Protein AF-A0A376UGF7-F1 (afdb_monomer_lite)

Organism: Escherichia coli (NCBI:txid562)

Structure (mmCIF, N/CA/C/O backbone):
data_AF-A0A376UGF7-F1
#
_entry.id   AF-A0A376UGF7-F1
#
loop_
_atom_site.group_PDB
_atom_site.id
_atom_site.type_symbol
_atom_site.label_atom_id
_atom_site.label_alt_id
_atom_site.label_comp_id
_atom_site.label_asym_id
_atom_site.label_entity_id
_atom_site.label_seq_id
_atom_site.pdbx_PDB_ins_code
_atom_site.Cartn_x
_atom_site.Cartn_y
_atom_site.Cartn_z
_atom_site.occupancy
_atom_site.B_iso_or_equiv
_atom_site.auth_seq_id
_atom_site.auth_comp_id
_atom_site.auth_asym_id
_atom_site.auth_atom_id
_atom_site.pdbx_PDB_model_num
ATOM 1 N N . MET A 1 1 ? -32.161 1.827 45.291 1.00 48.88 1 MET A N 1
ATOM 2 C CA . MET A 1 1 ? -30.944 2.395 44.660 1.00 48.88 1 MET A CA 1
ATOM 3 C C . MET A 1 1 ? -30.095 1.362 43.887 1.00 48.88 1 MET A C 1
ATOM 5 O O . MET A 1 1 ? -28.885 1.492 43.860 1.00 48.88 1 MET A O 1
ATOM 9 N N . LYS A 1 2 ? -30.684 0.335 43.239 1.00 48.22 2 LYS A N 1
ATOM 10 C CA . LYS A 1 2 ? -29.926 -0.752 42.563 1.00 48.22 2 LYS A CA 1
ATOM 11 C C . LYS A 1 2 ? -30.043 -0.778 41.025 1.00 48.22 2 LYS A C 1
ATOM 13 O O . LYS A 1 2 ? -29.386 -1.583 40.385 1.00 48.22 2 LYS A O 1
ATOM 18 N N . LYS A 1 3 ? -30.868 0.096 40.430 1.00 49.75 3 LYS A N 1
ATOM 19 C CA . LYS A 1 3 ? -31.139 0.121 38.976 1.00 49.75 3 LYS A CA 1
ATOM 20 C C . LYS A 1 3 ? -30.159 0.988 38.170 1.00 49.75 3 LYS A C 1
ATOM 22 O O . LYS A 1 3 ? -30.022 0.796 36.973 1.00 49.75 3 LYS A O 1
ATOM 27 N N . TRP A 1 4 ? -29.456 1.903 38.837 1.00 50.75 4 TRP A N 1
ATOM 28 C CA . TRP A 1 4 ? -28.549 2.868 38.203 1.00 50.75 4 TRP A CA 1
ATOM 29 C C . TRP A 1 4 ? -27.136 2.316 37.961 1.00 50.75 4 TRP A C 1
ATOM 31 O O . TRP A 1 4 ? -26.442 2.784 37.068 1.00 50.75 4 TRP A O 1
ATOM 41 N N . ALA A 1 5 ? -26.726 1.282 38.706 1.00 53.44 5 ALA A N 1
ATOM 42 C CA . ALA A 1 5 ? -25.401 0.669 38.571 1.00 53.44 5 ALA A CA 1
ATOM 43 C C . ALA A 1 5 ? -25.234 -0.131 37.265 1.00 53.44 5 ALA A C 1
ATOM 45 O O . ALA A 1 5 ? -24.122 -0.280 36.770 1.00 53.44 5 ALA A O 1
ATOM 46 N N . VAL A 1 6 ? -26.336 -0.613 36.683 1.00 55.16 6 VAL A N 1
ATOM 47 C CA . VAL A 1 6 ? -26.300 -1.437 35.464 1.00 55.16 6 VAL A CA 1
ATOM 48 C C . VAL A 1 6 ? -26.028 -0.586 34.217 1.00 55.16 6 VAL A C 1
ATOM 50 O O . VAL A 1 6 ? -25.361 -1.044 33.298 1.00 55.16 6 VAL A O 1
ATOM 53 N N . ILE A 1 7 ? -26.471 0.675 34.202 1.00 52.88 7 ILE A N 1
ATOM 54 C CA . ILE A 1 7 ? -26.326 1.560 33.033 1.00 52.88 7 ILE A CA 1
ATOM 55 C C . ILE A 1 7 ? -24.873 2.040 32.878 1.00 52.88 7 ILE A C 1
ATOM 57 O O . ILE A 1 7 ? -24.374 2.159 31.763 1.00 52.88 7 ILE A O 1
ATOM 61 N N . ILE A 1 8 ? -24.156 2.239 33.988 1.00 53.38 8 ILE A N 1
ATOM 62 C CA . ILE A 1 8 ? -22.760 2.709 33.976 1.00 53.38 8 ILE A CA 1
ATOM 63 C C . ILE A 1 8 ? -21.800 1.599 33.507 1.00 53.38 8 ILE A C 1
ATOM 65 O O . ILE A 1 8 ? -20.785 1.883 32.875 1.00 53.38 8 ILE A O 1
ATOM 69 N N . SER A 1 9 ? -22.148 0.326 33.728 1.00 51.59 9 SER A N 1
ATOM 70 C CA . SER A 1 9 ? -21.324 -0.815 33.305 1.00 51.59 9 SER A CA 1
ATOM 71 C C . SER A 1 9 ? -21.315 -1.053 31.789 1.00 51.59 9 SER A C 1
ATOM 73 O O . SER A 1 9 ? -20.405 -1.716 31.300 1.00 51.59 9 SER A O 1
ATOM 75 N N . ALA A 1 10 ? -22.297 -0.540 31.042 1.00 51.75 10 ALA A N 1
ATOM 76 C CA . ALA A 1 10 ? -22.401 -0.770 29.598 1.00 51.75 10 ALA A CA 1
ATOM 77 C C . ALA A 1 10 ? -21.601 0.239 28.749 1.00 51.75 10 ALA A C 1
ATOM 79 O O . ALA A 1 10 ? -21.314 -0.032 27.589 1.00 51.75 10 ALA A O 1
ATOM 80 N N . VAL A 1 11 ? -21.215 1.389 29.316 1.00 55.09 11 VAL A N 1
ATOM 81 C CA . VAL A 1 11 ? -20.547 2.483 28.577 1.00 55.09 11 VAL A CA 1
ATOM 82 C C . VAL A 1 11 ? -19.012 2.399 28.650 1.00 55.09 11 VAL A C 1
ATOM 84 O O . VAL A 1 11 ? -18.319 2.948 27.798 1.00 55.09 11 VAL A O 1
ATOM 87 N N . GLY A 1 12 ? -18.454 1.670 29.623 1.00 53.38 12 GLY A N 1
ATOM 88 C CA . GLY A 1 12 ? -17.003 1.617 29.865 1.00 53.38 12 GLY A CA 1
ATOM 89 C C . GLY A 1 12 ? -16.171 0.826 28.844 1.00 53.38 12 GLY A C 1
ATOM 90 O O . GLY A 1 12 ? -14.951 0.938 28.854 1.00 53.38 12 GLY A O 1
ATOM 91 N N . LEU A 1 13 ? -16.796 0.045 27.959 1.00 55.69 13 LEU A N 1
ATOM 92 C CA . LEU A 1 13 ? -16.095 -0.848 27.022 1.00 55.69 13 LEU A CA 1
ATOM 93 C C . LEU A 1 13 ? -15.919 -0.286 25.600 1.00 55.69 13 LEU A C 1
ATOM 95 O O . LEU A 1 13 ? -15.350 -0.966 24.752 1.00 55.69 13 LEU A O 1
ATOM 99 N N . ALA A 1 14 ? -16.373 0.938 25.317 1.00 56.91 14 ALA A N 1
ATOM 100 C CA . ALA A 1 14 ? -16.471 1.429 23.938 1.00 56.91 14 ALA A CA 1
ATOM 101 C C . ALA A 1 14 ? -15.224 2.156 23.377 1.00 56.91 14 ALA A C 1
ATOM 103 O O . ALA A 1 14 ? -15.230 2.505 22.202 1.00 56.91 14 ALA A O 1
ATOM 104 N N . PHE A 1 15 ? -14.159 2.395 24.157 1.00 57.22 15 PHE A N 1
ATOM 105 C CA . PHE A 1 15 ? -13.097 3.348 23.760 1.00 57.22 15 PHE A CA 1
ATOM 106 C C . PHE A 1 15 ? -11.699 2.772 23.470 1.00 57.22 15 PHE A C 1
ATOM 108 O O . PHE A 1 15 ? -10.782 3.545 23.215 1.00 57.22 15 PHE A O 1
ATOM 115 N N . ALA A 1 16 ? -11.498 1.452 23.463 1.00 59.12 16 ALA A N 1
ATOM 116 C CA . ALA A 1 16 ? -10.150 0.871 23.351 1.00 59.12 16 ALA A CA 1
ATOM 117 C C . ALA A 1 16 ? -9.827 0.217 21.995 1.00 59.12 16 ALA A C 1
ATOM 119 O O . ALA A 1 16 ? -8.985 -0.674 21.937 1.00 59.12 16 ALA A O 1
ATOM 120 N N . VAL A 1 17 ? -10.464 0.638 20.898 1.00 60.53 17 VAL A N 1
ATOM 121 C CA . VAL A 1 17 ? -10.045 0.213 19.551 1.00 60.53 17 VAL A CA 1
ATOM 122 C C . VAL A 1 17 ? -9.290 1.359 18.886 1.00 60.53 17 VAL A C 1
ATOM 124 O O . VAL A 1 17 ? -9.760 1.977 17.937 1.00 60.53 17 VAL A O 1
ATOM 127 N N . SER A 1 18 ? -8.102 1.673 19.406 1.00 58.06 18 SER A N 1
ATOM 128 C CA . SER A 1 18 ? -7.093 2.359 18.601 1.00 58.06 18 SER A CA 1
ATOM 129 C C . SER A 1 18 ? -6.637 1.363 17.537 1.00 58.06 18 SER A C 1
ATOM 131 O O . SER A 1 18 ? -5.763 0.534 17.785 1.00 58.06 18 SER A O 1
ATOM 133 N N . GLY A 1 19 ? -7.305 1.369 16.383 1.00 53.97 19 GLY A N 1
ATOM 134 C CA . GLY A 1 19 ? -6.867 0.595 15.232 1.00 53.97 19 GLY A CA 1
ATOM 135 C C . GLY A 1 19 ? -5.473 1.065 14.838 1.00 53.97 19 GLY A C 1
ATOM 136 O O . GLY A 1 19 ? -5.304 2.212 14.430 1.00 53.97 19 GLY A O 1
ATOM 137 N N . CYS A 1 20 ? -4.470 0.202 14.985 1.00 62.75 20 CYS A N 1
ATOM 138 C CA . CYS A 1 20 ? -3.149 0.433 14.416 1.00 62.75 20 CYS A CA 1
ATOM 139 C C . CYS A 1 20 ? -3.257 0.305 12.890 1.00 62.75 20 CYS A C 1
ATOM 141 O O . CYS A 1 20 ? -2.898 -0.731 12.334 1.00 62.75 20 CYS A O 1
ATOM 143 N N . SER A 1 21 ? -3.797 1.324 12.210 1.00 61.81 21 SER A N 1
ATOM 144 C CA . SER A 1 21 ? -3.585 1.445 10.768 1.00 61.81 21 SER A CA 1
ATOM 145 C C . SER A 1 21 ? -2.105 1.757 10.585 1.00 61.81 21 SER A C 1
ATOM 147 O O . SER A 1 21 ? -1.630 2.813 11.005 1.00 61.81 21 SER A O 1
ATOM 149 N N . SER A 1 22 ? -1.348 0.781 10.090 1.00 74.38 22 SER A N 1
ATOM 150 C CA . SER A 1 22 ? 0.032 1.009 9.675 1.00 74.38 22 SER A CA 1
ATOM 151 C C . SER A 1 22 ? 0.001 1.545 8.256 1.00 74.38 22 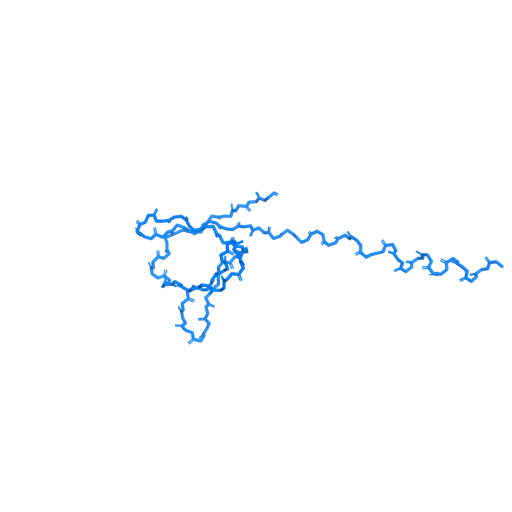SER A C 1
ATOM 153 O O . SER A 1 22 ? -0.512 0.872 7.362 1.00 74.38 22 SER A O 1
ATOM 155 N N . ASP A 1 23 ? 0.569 2.728 8.060 1.00 85.44 23 ASP A N 1
ATOM 156 C CA . ASP A 1 23 ? 0.849 3.239 6.726 1.00 85.44 23 ASP A CA 1
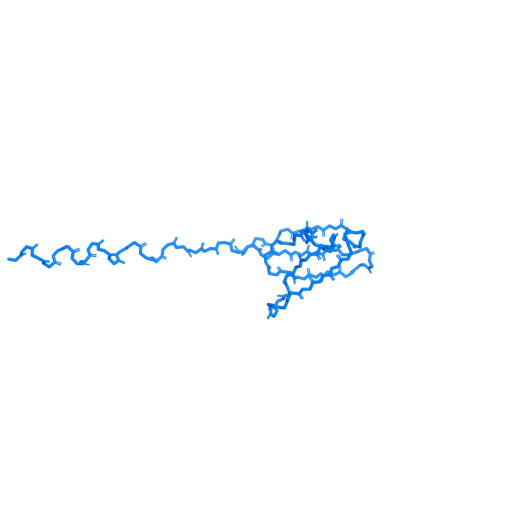ATOM 157 C C . ASP A 1 23 ? 1.934 2.363 6.074 1.00 85.44 23 ASP A C 1
ATOM 159 O O . ASP A 1 23 ? 2.774 1.755 6.750 1.00 85.44 23 ASP A O 1
ATOM 163 N N . TYR A 1 24 ? 1.932 2.274 4.748 1.00 89.75 24 TYR A N 1
ATOM 164 C CA . TYR A 1 24 ? 2.963 1.552 4.004 1.00 89.75 24 TYR A CA 1
ATOM 165 C C . TYR A 1 24 ? 3.603 2.467 2.974 1.00 89.75 24 TYR A C 1
ATOM 167 O O . TYR A 1 24 ? 2.965 3.329 2.384 1.00 89.75 24 TYR A O 1
ATOM 175 N N . VAL A 1 25 ? 4.893 2.267 2.728 1.00 91.56 25 VAL A N 1
ATOM 176 C CA . VAL A 1 25 ? 5.592 2.908 1.619 1.00 91.56 25 VAL A CA 1
ATOM 177 C C . VAL A 1 25 ? 5.871 1.866 0.556 1.00 91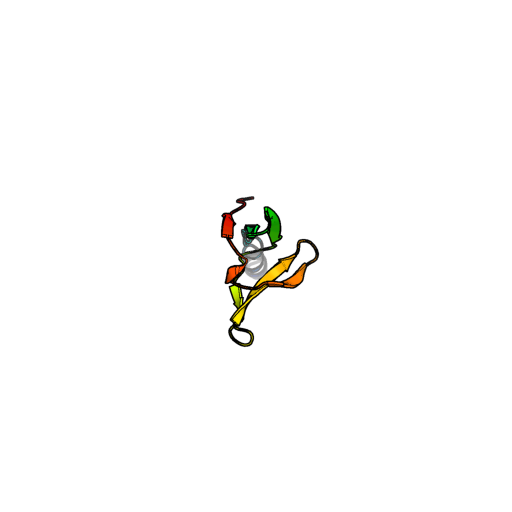.56 25 VAL A C 1
ATOM 179 O O . VAL A 1 25 ? 6.632 0.917 0.761 1.00 91.56 25 VAL A O 1
ATOM 182 N N . MET A 1 26 ? 5.254 2.066 -0.599 1.00 93.06 26 MET A N 1
ATOM 183 C CA . MET A 1 26 ? 5.468 1.278 -1.795 1.00 93.06 26 MET A CA 1
ATOM 184 C C . MET A 1 26 ? 6.566 1.912 -2.645 1.00 93.06 26 MET A C 1
ATOM 186 O O . MET A 1 26 ? 6.413 3.010 -3.173 1.00 93.06 26 MET A O 1
ATOM 190 N N . ALA A 1 27 ? 7.677 1.197 -2.794 1.00 93.62 27 ALA A N 1
ATOM 191 C CA . ALA A 1 27 ? 8.729 1.536 -3.737 1.00 93.62 27 ALA A CA 1
ATOM 192 C C . ALA A 1 27 ? 8.422 0.887 -5.086 1.00 93.62 27 ALA A C 1
ATOM 194 O O . ALA A 1 27 ? 8.317 -0.342 -5.175 1.00 93.62 27 ALA A O 1
ATOM 195 N N . THR A 1 28 ? 8.331 1.686 -6.136 1.00 93.44 28 THR A N 1
ATOM 196 C CA . THR A 1 28 ? 8.115 1.215 -7.507 1.00 93.44 28 THR A CA 1
ATOM 197 C C . THR A 1 28 ? 9.441 1.015 -8.246 1.00 93.44 28 THR A C 1
ATOM 199 O O . THR A 1 28 ? 10.500 1.509 -7.842 1.00 93.44 28 THR A O 1
ATOM 202 N N . LYS A 1 29 ? 9.417 0.259 -9.347 1.00 93.88 29 LYS A N 1
ATOM 203 C CA . LYS A 1 29 ? 10.596 -0.000 -10.190 1.00 93.88 29 LYS A CA 1
ATOM 204 C C . LYS A 1 29 ? 11.171 1.269 -10.815 1.00 93.88 29 LYS A C 1
ATOM 206 O O . LYS A 1 29 ? 12.385 1.354 -10.979 1.00 93.88 29 LYS A O 1
ATOM 211 N N . ASP A 1 30 ? 10.319 2.245 -11.109 1.00 91.31 30 ASP A N 1
ATOM 212 C CA . ASP A 1 30 ? 10.708 3.557 -11.641 1.00 91.31 30 ASP A CA 1
ATOM 213 C C . ASP A 1 30 ? 11.332 4.496 -10.585 1.00 91.31 30 ASP A C 1
ATOM 215 O O . ASP A 1 30 ? 11.761 5.597 -10.917 1.00 91.31 30 ASP A O 1
ATOM 219 N N . GLY A 1 31 ? 11.429 4.059 -9.323 1.00 91.56 31 GLY A N 1
ATOM 220 C CA . GLY A 1 31 ? 12.051 4.818 -8.239 1.00 91.56 31 GLY A CA 1
ATOM 221 C C . GLY A 1 31 ? 11.102 5.739 -7.471 1.00 91.56 31 GLY A C 1
ATOM 222 O O . GLY A 1 31 ? 11.563 6.441 -6.570 1.00 91.56 31 GLY A O 1
ATOM 223 N N . ARG A 1 32 ? 9.796 5.736 -7.770 1.00 91.75 32 ARG A N 1
ATOM 224 C CA . ARG A 1 32 ? 8.813 6.441 -6.936 1.00 91.75 32 ARG A CA 1
ATOM 225 C C . ARG A 1 32 ? 8.627 5.727 -5.596 1.00 91.75 32 ARG A C 1
ATOM 227 O O . ARG A 1 32 ? 8.732 4.508 -5.475 1.00 91.75 32 ARG A O 1
ATOM 234 N N . MET A 1 33 ? 8.341 6.530 -4.580 1.00 92.25 33 MET A N 1
ATOM 235 C CA . MET A 1 33 ? 7.991 6.080 -3.238 1.00 92.25 33 MET A CA 1
ATOM 236 C C . MET A 1 33 ? 6.588 6.598 -2.952 1.00 92.25 33 MET A C 1
ATOM 238 O O . MET A 1 33 ? 6.385 7.805 -2.836 1.00 92.25 33 MET A O 1
ATOM 242 N N . ILE A 1 34 ? 5.618 5.694 -2.911 1.00 90.88 34 ILE A N 1
ATOM 243 C CA . ILE A 1 34 ? 4.203 6.014 -2.754 1.00 90.88 34 ILE A CA 1
ATOM 244 C C . ILE A 1 34 ? 3.804 5.660 -1.328 1.00 90.88 34 ILE A C 1
ATOM 246 O O . ILE A 1 34 ? 3.943 4.511 -0.916 1.00 90.88 34 ILE A O 1
ATOM 250 N N . LEU A 1 35 ? 3.331 6.649 -0.573 1.00 91.38 35 LEU A N 1
ATOM 251 C CA . LEU A 1 35 ? 2.781 6.433 0.759 1.00 91.38 35 LEU A CA 1
ATOM 252 C C . LEU A 1 35 ? 1.314 6.012 0.624 1.00 91.38 35 LEU A C 1
ATOM 254 O O . LEU A 1 35 ? 0.520 6.723 0.005 1.00 91.38 35 LEU A O 1
ATOM 258 N N . THR A 1 36 ? 0.980 4.859 1.185 1.00 91.12 36 THR A N 1
ATOM 259 C CA . THR A 1 36 ? -0.346 4.255 1.122 1.00 91.12 36 THR A CA 1
ATOM 260 C C . THR A 1 36 ? -0.952 4.185 2.513 1.00 91.12 36 THR A C 1
ATOM 262 O O . THR A 1 36 ? -0.254 3.847 3.472 1.00 91.12 36 THR A O 1
ATOM 265 N N . ASP A 1 37 ? -2.242 4.498 2.610 1.00 89.31 37 ASP A N 1
ATOM 266 C CA . ASP A 1 37 ? -3.013 4.244 3.827 1.00 89.31 37 ASP A CA 1
ATOM 267 C C . ASP A 1 37 ? -3.368 2.754 3.868 1.00 89.31 37 ASP A C 1
ATOM 269 O O . ASP A 1 37 ? -4.029 2.219 2.970 1.00 89.31 37 ASP A O 1
ATOM 273 N N . GLY A 1 38 ? -2.845 2.064 4.877 1.00 86.75 38 GLY A N 1
ATOM 274 C CA . GLY A 1 38 ? -2.950 0.619 4.988 1.00 86.75 38 GLY A CA 1
ATOM 275 C C . GLY A 1 38 ? -2.093 -0.151 3.978 1.00 86.75 38 GLY A C 1
ATOM 276 O O . GLY A 1 38 ? -1.247 0.382 3.249 1.00 86.75 38 GLY A O 1
ATOM 277 N N . LYS A 1 39 ? -2.285 -1.470 3.990 1.00 88.38 39 LYS A N 1
ATOM 278 C CA . LYS A 1 39 ? -1.493 -2.418 3.208 1.00 88.38 39 LYS A CA 1
ATOM 279 C C . LYS A 1 39 ? -2.041 -2.517 1.776 1.00 88.38 39 LYS A C 1
ATOM 281 O O . LYS A 1 39 ? -3.227 -2.783 1.626 1.00 88.38 39 LYS A O 1
ATOM 286 N N . PRO A 1 40 ? -1.196 -2.390 0.739 1.00 91.25 40 PRO A N 1
ATOM 287 C CA . PRO A 1 40 ? -1.592 -2.697 -0.632 1.00 91.25 40 PRO A CA 1
ATOM 288 C C . PRO A 1 40 ? -1.956 -4.176 -0.800 1.00 91.25 40 PRO A C 1
ATOM 290 O O . PRO A 1 40 ? -1.236 -5.053 -0.307 1.00 91.25 40 PRO A O 1
ATOM 293 N N . GLU A 1 41 ? -3.026 -4.455 -1.535 1.00 91.50 41 GLU A N 1
ATOM 294 C CA . GLU A 1 41 ? -3.542 -5.805 -1.785 1.00 91.50 41 GLU A CA 1
ATOM 295 C C . GLU A 1 41 ? -3.661 -6.074 -3.284 1.00 91.50 41 GLU A C 1
ATOM 297 O O . GLU A 1 41 ? -3.616 -5.151 -4.090 1.00 91.50 41 GLU A O 1
ATOM 302 N N . ILE A 1 42 ? -3.746 -7.342 -3.678 1.00 92.56 42 ILE A N 1
ATOM 303 C CA . ILE A 1 42 ? -4.008 -7.696 -5.075 1.00 92.56 42 ILE A CA 1
ATOM 304 C C . ILE A 1 42 ? -5.523 -7.691 -5.253 1.00 92.56 42 ILE A C 1
ATOM 306 O O . ILE A 1 42 ? -6.230 -8.343 -4.494 1.00 92.56 42 ILE A O 1
ATOM 310 N N . ASP A 1 43 ? -5.996 -6.931 -6.228 1.00 93.12 43 ASP A N 1
ATOM 311 C CA . ASP A 1 43 ? -7.378 -6.935 -6.681 1.00 93.12 43 ASP A CA 1
ATOM 312 C C . ASP A 1 43 ? -7.610 -8.215 -7.496 1.00 93.12 43 ASP A C 1
ATOM 314 O O . ASP A 1 43 ? -6.943 -8.440 -8.507 1.00 93.12 43 ASP A O 1
ATOM 318 N N . ASP A 1 44 ? -8.508 -9.082 -7.032 1.00 92.31 44 ASP A N 1
ATOM 319 C CA . ASP A 1 44 ? -8.775 -10.376 -7.668 1.00 92.31 44 ASP A CA 1
ATOM 320 C C . ASP A 1 44 ? -9.512 -10.239 -9.015 1.00 92.31 44 ASP A C 1
ATOM 322 O O . ASP A 1 44 ? -9.420 -11.139 -9.853 1.00 92.31 44 ASP A O 1
ATOM 326 N N . ASP A 1 45 ? -10.201 -9.116 -9.254 1.00 93.31 45 ASP A N 1
ATOM 327 C CA . ASP A 1 45 ? -10.936 -8.864 -10.495 1.00 93.31 45 ASP A CA 1
ATOM 328 C C . ASP A 1 45 ? -9.999 -8.363 -11.604 1.00 93.31 45 ASP A C 1
ATOM 330 O O . ASP A 1 45 ? -10.134 -8.752 -12.769 1.00 93.31 45 ASP A O 1
ATOM 334 N N . THR A 1 46 ? -9.036 -7.499 -11.260 1.00 92.88 46 THR A N 1
ATOM 335 C CA . THR A 1 46 ? -8.100 -6.906 -12.235 1.00 92.88 46 THR A CA 1
ATOM 336 C C . THR A 1 46 ? -6.727 -7.579 -12.264 1.00 92.88 46 THR A C 1
ATOM 338 O O . THR A 1 46 ? -5.995 -7.451 -13.248 1.00 92.88 46 THR A O 1
ATOM 341 N N . GLY A 1 47 ? -6.348 -8.283 -11.197 1.00 92.12 47 GLY A N 1
ATOM 342 C CA . GLY A 1 47 ? -5.003 -8.818 -10.978 1.00 92.12 47 GLY A CA 1
ATOM 343 C C . GLY A 1 47 ? -3.946 -7.751 -10.656 1.00 92.12 47 GLY A C 1
ATOM 344 O O . GLY A 1 47 ? -2.752 -8.069 -10.602 1.00 92.12 47 GLY A O 1
ATOM 345 N N . LEU A 1 48 ? -4.347 -6.488 -10.473 1.00 95.06 48 LEU A N 1
ATOM 346 C CA . LEU A 1 48 ? -3.455 -5.371 -10.157 1.00 95.06 48 LEU A CA 1
ATOM 347 C C . LEU A 1 48 ? -3.303 -5.199 -8.645 1.00 95.06 48 LEU A C 1
ATOM 349 O O . LEU A 1 48 ? -4.108 -5.682 -7.859 1.00 95.06 48 LEU A O 1
ATOM 353 N N . VAL A 1 49 ? -2.261 -4.492 -8.215 1.00 94.38 49 VAL A N 1
ATOM 354 C CA . VAL A 1 49 ? -2.115 -4.106 -6.810 1.00 94.38 49 VAL A CA 1
ATOM 355 C C . VAL A 1 49 ? -2.963 -2.864 -6.560 1.00 94.38 49 VAL A C 1
ATOM 357 O O . VAL A 1 49 ? -2.668 -1.798 -7.100 1.00 94.38 49 VAL A O 1
ATOM 360 N N . SER A 1 50 ? -3.989 -3.003 -5.732 1.00 94.50 50 SER A N 1
ATOM 361 C CA . SER A 1 50 ? -4.840 -1.925 -5.243 1.00 94.50 50 SER A CA 1
ATOM 362 C C . SER A 1 50 ? -4.285 -1.347 -3.940 1.00 94.50 50 SER A C 1
ATOM 364 O O . SER A 1 50 ? -3.829 -2.074 -3.054 1.00 94.50 50 SER A O 1
ATOM 366 N N . TYR A 1 51 ? -4.287 -0.023 -3.824 1.00 92.94 51 TYR A N 1
ATOM 367 C CA . TYR A 1 51 ? -3.863 0.696 -2.626 1.00 92.94 51 TYR A CA 1
ATOM 368 C C . TYR A 1 51 ? -4.642 2.002 -2.467 1.00 92.94 51 TYR A C 1
ATOM 370 O O . TYR A 1 51 ? -5.102 2.577 -3.451 1.00 92.94 51 TYR A O 1
ATOM 378 N N . HIS A 1 52 ? -4.749 2.500 -1.236 1.00 92.94 52 HIS A N 1
ATOM 379 C CA . HIS A 1 52 ? -5.310 3.824 -0.975 1.00 92.94 52 HIS A CA 1
ATOM 380 C C . HIS A 1 52 ? -4.191 4.852 -0.866 1.00 92.94 52 HIS A C 1
ATOM 382 O O . HIS A 1 52 ? -3.197 4.626 -0.172 1.00 92.94 52 HIS A O 1
ATOM 388 N N . ASP A 1 53 ? -4.324 5.974 -1.570 1.00 90.69 53 ASP A N 1
ATOM 389 C CA . ASP A 1 53 ? -3.429 7.111 -1.373 1.00 90.69 53 ASP A CA 1
ATOM 390 C C . ASP A 1 53 ? -3.718 7.818 -0.032 1.00 90.69 53 ASP A C 1
ATOM 392 O O . ASP A 1 53 ? -4.675 7.512 0.676 1.00 90.69 53 ASP A O 1
ATOM 396 N N . GLN A 1 54 ? -2.899 8.807 0.320 1.00 85.69 54 GLN A N 1
ATOM 397 C CA . GLN A 1 54 ? -3.077 9.608 1.542 1.00 85.69 54 GLN A CA 1
ATOM 398 C C . GLN A 1 54 ? -4.367 10.446 1.572 1.00 85.69 54 GLN A C 1
ATOM 400 O O . GLN A 1 54 ? -4.710 11.019 2.603 1.00 85.69 54 GLN A O 1
ATOM 405 N N . GLN A 1 55 ? -5.059 10.563 0.440 1.00 87.69 55 GLN A N 1
ATOM 406 C CA . GLN A 1 55 ? -6.333 11.262 0.313 1.00 87.69 55 GLN A CA 1
ATOM 407 C C . GLN A 1 55 ? -7.519 10.284 0.415 1.00 87.69 55 GLN A C 1
ATOM 409 O O . GLN A 1 55 ? -8.666 10.724 0.369 1.00 87.69 55 GLN A O 1
ATOM 414 N N . GLY A 1 56 ? -7.258 8.979 0.563 1.00 87.81 56 GLY A N 1
ATOM 415 C CA . GLY A 1 56 ? -8.269 7.925 0.605 1.00 87.81 56 GLY A CA 1
ATOM 416 C C . GLY A 1 56 ? -8.782 7.495 -0.772 1.00 87.81 56 GLY A C 1
ATOM 417 O O . GLY A 1 56 ? -9.796 6.804 -0.850 1.00 87.81 56 GLY A O 1
ATOM 418 N N . ASN A 1 57 ? -8.120 7.881 -1.866 1.00 91.88 57 ASN A N 1
ATOM 419 C CA . ASN A 1 57 ? -8.494 7.440 -3.209 1.00 91.88 57 ASN A CA 1
ATOM 420 C C . ASN A 1 57 ? -7.959 6.033 -3.476 1.00 91.88 57 ASN A C 1
ATOM 422 O O . ASN A 1 57 ? -6.769 5.773 -3.284 1.00 91.88 57 ASN A O 1
ATOM 426 N N . ALA A 1 58 ? -8.821 5.154 -3.989 1.00 92.38 58 ALA A N 1
ATOM 427 C CA . ALA A 1 58 ? -8.420 3.842 -4.477 1.00 92.38 58 ALA A CA 1
ATOM 428 C C . ALA A 1 58 ? -7.634 3.982 -5.788 1.00 92.38 58 ALA A C 1
ATOM 430 O O . ALA A 1 58 ? -8.134 4.500 -6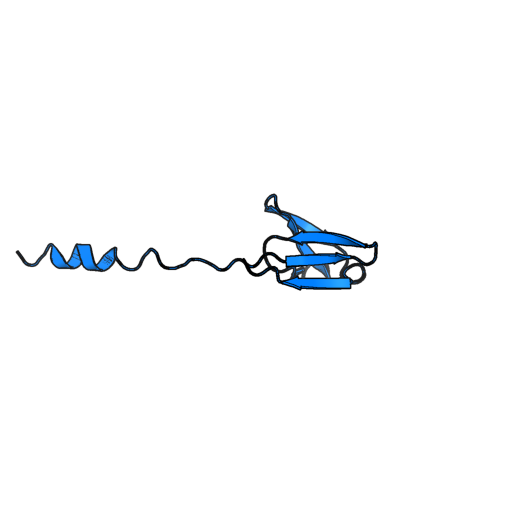.788 1.00 92.38 58 ALA A O 1
ATOM 431 N N . MET A 1 59 ? -6.398 3.504 -5.773 1.00 93.94 59 MET A N 1
ATOM 432 C CA . MET A 1 59 ? -5.464 3.524 -6.890 1.00 93.94 59 MET A CA 1
ATOM 433 C C . MET A 1 59 ? -5.030 2.098 -7.208 1.00 93.94 59 MET A C 1
ATOM 435 O O . MET A 1 59 ? -4.997 1.239 -6.331 1.00 93.94 59 MET A O 1
ATOM 439 N N . GLN A 1 60 ? -4.668 1.848 -8.464 1.00 94.69 60 GLN A N 1
ATOM 440 C CA . GLN A 1 60 ? -4.168 0.547 -8.900 1.00 94.69 60 GLN A CA 1
ATOM 441 C C . GLN A 1 60 ? -2.836 0.701 -9.629 1.00 94.69 60 GLN A C 1
ATOM 443 O O . GLN A 1 60 ? -2.623 1.654 -10.381 1.00 94.69 60 GLN A O 1
ATOM 448 N N . ILE A 1 61 ? -1.933 -0.250 -9.410 1.00 93.38 61 ILE A N 1
ATOM 449 C CA . ILE A 1 61 ? -0.632 -0.333 -10.073 1.00 93.38 61 ILE A CA 1
ATOM 450 C C . ILE A 1 61 ? -0.341 -1.777 -10.470 1.00 93.38 61 ILE A C 1
ATOM 452 O O . ILE A 1 61 ? -0.780 -2.721 -9.815 1.00 93.38 61 ILE A O 1
ATOM 456 N N . ASN A 1 62 ? 0.412 -1.976 -11.550 1.00 94.62 62 ASN A N 1
ATOM 457 C CA . ASN A 1 62 ? 0.828 -3.313 -11.940 1.00 94.62 62 ASN A CA 1
ATOM 458 C C . ASN A 1 62 ? 1.720 -3.930 -10.849 1.00 94.62 62 ASN A C 1
ATOM 460 O O . ASN A 1 62 ? 2.654 -3.292 -10.360 1.00 94.62 62 ASN A O 1
ATOM 464 N N . ARG A 1 63 ? 1.452 -5.189 -10.485 1.00 90.69 63 ARG A N 1
ATOM 465 C CA . ARG A 1 63 ? 2.266 -5.946 -9.526 1.00 90.69 63 ARG A CA 1
ATOM 466 C C . ARG A 1 63 ? 3.737 -5.988 -9.931 1.00 90.69 63 ARG A C 1
ATOM 468 O O . ARG A 1 63 ? 4.604 -5.929 -9.062 1.00 90.69 63 ARG A O 1
ATOM 475 N N . ASP A 1 64 ? 4.011 -6.047 -11.230 1.00 93.81 64 ASP A N 1
ATOM 476 C CA . ASP A 1 64 ? 5.369 -6.031 -11.753 1.00 93.81 64 ASP A CA 1
ATOM 477 C C . ASP A 1 64 ? 6.068 -4.702 -11.494 1.00 93.81 64 ASP A C 1
ATOM 479 O O . ASP A 1 64 ? 7.285 -4.693 -11.365 1.00 93.81 64 ASP A O 1
ATOM 483 N N . ASP A 1 65 ? 5.355 -3.589 -11.363 1.00 94.69 65 ASP A N 1
ATOM 484 C CA . ASP A 1 65 ? 5.968 -2.287 -11.098 1.00 94.69 65 ASP A CA 1
ATOM 485 C C . ASP A 1 65 ? 6.293 -2.082 -9.618 1.00 94.69 65 ASP A C 1
ATOM 487 O O . ASP A 1 65 ? 7.047 -1.170 -9.274 1.00 94.69 65 ASP A O 1
ATOM 491 N N . VAL A 1 66 ? 5.795 -2.947 -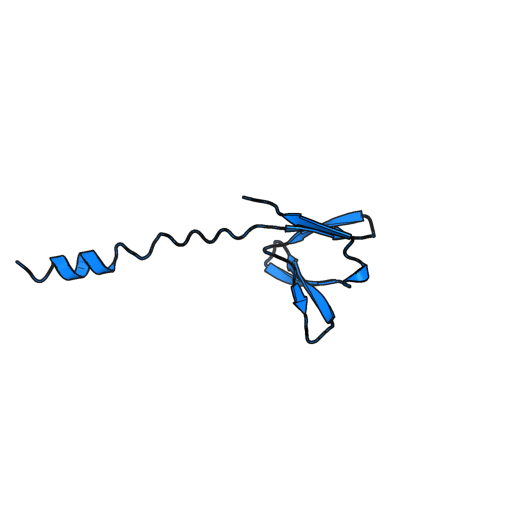8.732 1.00 92.50 66 VAL A N 1
ATOM 492 C CA . VAL A 1 66 ? 6.086 -2.897 -7.299 1.00 92.50 66 VAL A CA 1
ATOM 493 C C . VAL A 1 66 ? 7.419 -3.582 -7.017 1.00 92.50 66 VAL A C 1
ATOM 495 O O . VAL A 1 66 ? 7.616 -4.768 -7.275 1.00 92.50 66 VAL A O 1
ATOM 498 N N . ARG A 1 67 ? 8.364 -2.834 -6.443 1.00 93.88 67 ARG A N 1
ATOM 499 C CA . ARG A 1 67 ? 9.690 -3.346 -6.084 1.00 93.88 67 ARG A CA 1
ATOM 500 C C . ARG A 1 67 ? 9.752 -3.801 -4.633 1.00 93.88 67 ARG A C 1
ATOM 502 O O . ARG A 1 67 ? 10.310 -4.860 -4.352 1.00 93.88 67 ARG A O 1
ATOM 509 N N . LYS A 1 68 ? 9.266 -2.973 -3.705 1.00 91.31 68 LYS A N 1
ATOM 510 C CA . LYS A 1 68 ? 9.286 -3.248 -2.260 1.00 91.31 68 LYS A CA 1
ATOM 511 C C . LYS A 1 68 ? 8.114 -2.573 -1.563 1.00 91.31 68 LYS A C 1
ATOM 513 O O . LYS A 1 68 ? 7.704 -1.488 -1.956 1.00 91.31 68 LYS A O 1
ATOM 518 N N . LEU A 1 69 ? 7.650 -3.199 -0.488 1.00 90.44 69 LEU A N 1
ATOM 519 C CA . LEU A 1 69 ? 6.722 -2.618 0.475 1.00 90.44 69 LEU A CA 1
ATOM 520 C C . LEU A 1 69 ? 7.451 -2.481 1.809 1.00 90.44 69 LEU A C 1
ATOM 522 O O . LEU A 1 69 ? 8.109 -3.423 2.254 1.00 90.44 69 LEU A O 1
ATOM 526 N N . LEU A 1 70 ? 7.363 -1.304 2.414 1.00 89.38 70 LEU A N 1
ATOM 527 C CA . LEU A 1 70 ? 7.947 -0.997 3.712 1.00 89.38 70 LEU A CA 1
ATOM 528 C C . LEU A 1 70 ? 6.828 -0.597 4.667 1.00 89.38 70 LEU A C 1
ATOM 530 O O . LEU A 1 70 ? 6.040 0.290 4.354 1.00 89.38 70 LEU A O 1
ATOM 534 N N . ASN A 1 71 ? 6.768 -1.237 5.829 1.00 85.62 71 ASN A N 1
ATOM 535 C CA . ASN A 1 71 ? 5.851 -0.856 6.894 1.00 85.62 71 ASN A CA 1
ATOM 536 C C . ASN A 1 71 ? 6.313 0.449 7.543 1.00 85.62 71 ASN A C 1
ATOM 538 O O . ASN A 1 71 ? 7.453 0.542 8.004 1.00 85.62 71 ASN A O 1
ATOM 542 N N . VAL A 1 72 ? 5.411 1.418 7.643 1.00 79.81 72 VAL A N 1
ATOM 543 C CA . VAL A 1 72 ? 5.578 2.598 8.484 1.00 79.81 72 VAL A CA 1
ATOM 544 C C . VAL A 1 72 ? 4.771 2.337 9.749 1.00 79.81 72 VAL A C 1
ATOM 546 O O . VAL A 1 72 ? 3.546 2.424 9.768 1.00 79.81 72 VAL A O 1
ATOM 549 N N . ASN A 1 73 ? 5.462 1.921 10.808 1.00 67.25 73 ASN A N 1
ATOM 550 C CA . ASN A 1 73 ? 4.832 1.834 12.119 1.00 67.25 73 ASN A CA 1
ATOM 551 C C . ASN A 1 73 ? 4.644 3.259 12.656 1.00 67.25 73 ASN A C 1
ATOM 553 O O . ASN A 1 73 ? 5.577 4.062 12.564 1.00 67.25 73 ASN A O 1
ATOM 557 N N . LYS A 1 74 ? 3.448 3.564 13.158 1.00 57.81 74 LYS A N 1
ATOM 558 C CA . LYS A 1 74 ? 3.081 4.886 13.673 1.00 57.81 74 LYS A CA 1
ATOM 559 C C . LYS A 1 74 ? 3.319 4.974 15.174 1.00 57.81 74 LYS A C 1
ATOM 561 O O . LYS A 1 74 ? 3.074 3.959 15.862 1.00 57.81 74 LYS A O 1
#

Foldseek 3Di:
DPPVVVVVVVPVPPPPCPPQQWWKWWQFPVGDTFIFGHDWDQDPVPRWTWTAGPVRDIDTDHPNRTDDMGTHGD

Sequence (74 aa):
MKKWAVIISAVGLAFAVSGCSSDYVMATKDGRMILTDGKPEIDDDTGLVSYHDQQGNAMQINRDDVRKLLNVNK

InterPro domains:
  IPR01030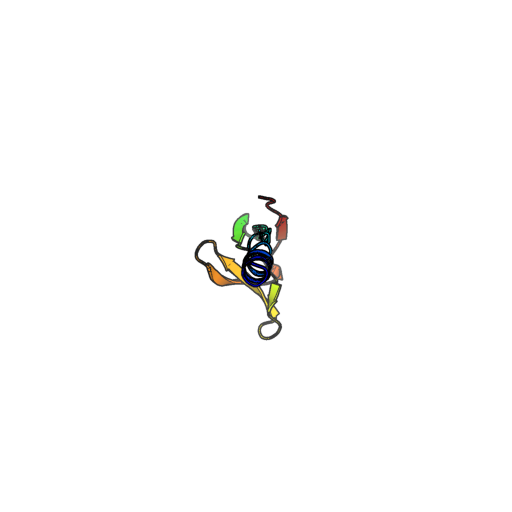5 Lipoprotein YgdI/YgdR-like [NF033216] (2-68)
  IPR010305 Lipoprotein YgdI/YgdR-like [PTHR37011] (1-70)
  IPR010920 LSM domain superfamily [SSF50182] (21-70)
  IPR047807 Lipoprotein YgdI/YgdR-like, Sm-like domain [PF06004] (23-68)

Radius of gyration: 20.03 Å; chains: 1; bounding box: 43×22×57 Å

Secondary structure (DSSP, 8-state):
--SSHHHHHTTTTSS-------EEEEEETTS-EEEEEEEEEE-TTT-SEEEE-TT--EEEE-GGGEEEEEEE--

pLDDT: mean 79.99, std 16.96, range [48.22, 95.06]